Protein AF-A0A9X2SU73-F1 (afdb_monomer_lite)

Foldseek 3Di:
DVVVLVVLCVVQFDQVVWDDQADDEAEAEAEQDDPVPPDGAFEDEDDVVVVDDPVCFVVVVVVVDPPVCCVVRVYGYDHQKDWDDQDRVHNYIYMYGYYGPVLVVDDPLVNLVVVLVSVLVRLVVVCVVCVVPDRTNSVSRSVSSNVSSVVVSPDDDD

Structure (mmCIF, N/CA/C/O backbone):
data_AF-A0A9X2SU73-F1
#
_entry.id   AF-A0A9X2SU73-F1
#
loop_
_atom_site.group_PDB
_atom_site.id
_atom_site.type_symbol
_atom_site.label_atom_id
_atom_site.label_alt_id
_atom_site.label_comp_id
_atom_site.label_asym_id
_atom_site.label_entity_id
_atom_site.label_seq_id
_atom_site.pdbx_PDB_ins_code
_atom_site.Cartn_x
_atom_site.Cartn_y
_atom_site.Cartn_z
_atom_site.occupancy
_atom_site.B_iso_or_equiv
_atom_site.auth_seq_id
_atom_site.auth_comp_id
_atom_site.auth_asym_id
_atom_site.auth_atom_id
_atom_site.pdbx_PDB_model_num
ATOM 1 N N . MET A 1 1 ? -8.623 -16.116 -2.324 1.00 71.38 1 MET A N 1
ATOM 2 C CA . MET A 1 1 ? -7.750 -15.086 -1.708 1.00 71.38 1 MET A CA 1
ATOM 3 C C . MET A 1 1 ? -8.507 -13.824 -1.295 1.00 71.38 1 MET A C 1
ATOM 5 O O . MET A 1 1 ? -8.756 -13.688 -0.110 1.00 71.38 1 MET A O 1
ATOM 9 N N . GLU A 1 2 ? -8.904 -12.919 -2.202 1.00 73.06 2 GLU A N 1
ATOM 10 C CA . GLU A 1 2 ? -9.536 -11.638 -1.803 1.00 73.06 2 GLU A CA 1
ATOM 11 C C . GLU A 1 2 ? -10.852 -11.826 -1.032 1.00 73.06 2 GLU A C 1
ATOM 13 O O . GLU A 1 2 ? -11.039 -11.229 0.025 1.00 73.06 2 GLU A O 1
ATOM 18 N N . LYS A 1 3 ? -11.748 -12.687 -1.537 1.00 81.00 3 LYS A N 1
ATOM 19 C CA . LYS A 1 3 ? -13.040 -12.970 -0.891 1.00 81.00 3 LYS A CA 1
ATOM 20 C C . LYS A 1 3 ? -12.869 -13.528 0.525 1.00 81.00 3 LYS A C 1
ATOM 22 O O . LYS A 1 3 ? -13.552 -13.074 1.429 1.00 81.00 3 LYS A O 1
ATOM 27 N N . GLU A 1 4 ? -11.924 -14.448 0.713 1.00 86.19 4 GLU A N 1
ATOM 28 C CA . GLU A 1 4 ? -11.616 -15.035 2.026 1.00 86.19 4 GLU A CA 1
ATOM 29 C C . GLU A 1 4 ? -11.102 -13.977 3.006 1.00 86.19 4 GLU A C 1
ATOM 31 O O . GLU A 1 4 ? -11.626 -13.865 4.107 1.00 86.19 4 GLU A O 1
ATOM 36 N N . LEU A 1 5 ? -10.124 -13.158 2.598 1.00 90.25 5 LEU A N 1
ATOM 37 C CA . LEU A 1 5 ? -9.573 -12.117 3.468 1.00 90.25 5 LEU A CA 1
ATOM 38 C C . LEU A 1 5 ? -10.634 -11.078 3.852 1.00 90.25 5 LEU A C 1
ATOM 40 O O . LEU A 1 5 ? -10.698 -10.666 5.005 1.00 90.25 5 LEU A O 1
ATOM 44 N N . LYS A 1 6 ? -11.485 -10.666 2.904 1.00 91.12 6 LYS A N 1
ATOM 45 C CA . LYS A 1 6 ? -12.593 -9.742 3.185 1.00 91.12 6 LYS A CA 1
ATOM 46 C C . LYS A 1 6 ? -13.560 -10.312 4.220 1.00 91.12 6 LYS A C 1
ATOM 48 O O . LYS A 1 6 ? -13.967 -9.587 5.121 1.00 91.12 6 LYS A O 1
ATOM 53 N N . THR A 1 7 ? -13.906 -11.594 4.114 1.00 92.50 7 THR A N 1
ATOM 54 C CA . THR A 1 7 ? -14.760 -12.263 5.102 1.00 92.50 7 THR A CA 1
ATOM 55 C C . THR A 1 7 ? -14.113 -12.277 6.487 1.00 92.50 7 THR A C 1
ATOM 57 O O . THR A 1 7 ? -14.772 -11.899 7.451 1.00 92.50 7 THR A O 1
ATOM 60 N N . GLU A 1 8 ? -12.829 -12.633 6.584 1.00 94.19 8 GLU A N 1
ATOM 61 C CA . GLU A 1 8 ? -12.095 -12.637 7.859 1.00 94.19 8 GLU A CA 1
ATOM 62 C C . GLU A 1 8 ? -12.038 -11.247 8.502 1.00 94.19 8 GLU A C 1
ATOM 64 O O . GLU A 1 8 ? -12.316 -11.096 9.690 1.00 94.19 8 GLU A O 1
ATOM 69 N N . LEU A 1 9 ? -11.738 -10.214 7.709 1.00 95.19 9 LEU A N 1
ATOM 70 C CA . LEU A 1 9 ? -11.709 -8.832 8.186 1.00 95.19 9 LEU A CA 1
ATOM 71 C C . LEU A 1 9 ? -13.085 -8.377 8.681 1.00 95.19 9 LEU A C 1
ATOM 73 O O . LEU A 1 9 ? -13.183 -7.831 9.775 1.00 95.19 9 LEU A O 1
ATOM 77 N N . ASN A 1 10 ? -14.152 -8.646 7.927 1.00 93.62 10 ASN A N 1
ATOM 78 C CA . ASN A 1 10 ? -15.509 -8.257 8.319 1.00 93.62 10 ASN A CA 1
ATOM 79 C C . ASN A 1 10 ? -15.981 -8.951 9.603 1.00 93.62 10 ASN A C 1
ATOM 81 O O . ASN A 1 10 ? -16.771 -8.378 10.345 1.00 93.62 10 ASN A O 1
ATOM 85 N N . HIS A 1 11 ? -15.542 -10.187 9.843 1.00 94.62 11 HIS A N 1
ATOM 86 C CA . HIS A 1 11 ? -15.953 -10.946 11.021 1.00 94.62 11 HIS A CA 1
ATOM 87 C C . HIS A 1 11 ? -15.195 -10.537 12.289 1.00 94.62 11 HIS A C 1
ATOM 89 O O . HIS A 1 11 ? -15.753 -10.605 13.382 1.00 94.62 11 HIS A O 1
ATOM 95 N N . ARG A 1 12 ? -13.919 -10.162 12.151 1.00 96.94 12 ARG A N 1
ATOM 96 C CA . ARG A 1 12 ? -12.987 -10.070 13.283 1.00 96.94 12 ARG A CA 1
ATOM 97 C C . ARG A 1 12 ? -12.544 -8.653 13.628 1.00 96.94 12 ARG A C 1
ATOM 99 O O . ARG A 1 12 ? -12.084 -8.438 14.747 1.00 96.94 12 ARG A O 1
ATOM 106 N N . MET A 1 13 ? -12.649 -7.705 12.697 1.00 97.44 13 MET A N 1
ATOM 107 C CA . MET A 1 13 ? -12.447 -6.290 13.016 1.00 97.44 13 MET A CA 1
ATOM 108 C C . MET A 1 13 ? -13.598 -5.792 13.901 1.00 97.44 13 MET A C 1
ATOM 110 O O . MET A 1 13 ? -14.726 -6.268 13.799 1.00 97.44 13 MET A O 1
ATOM 114 N N . ARG A 1 14 ? -13.303 -4.816 14.759 1.00 97.06 14 ARG A N 1
ATOM 115 C CA . ARG A 1 14 ? -14.181 -4.293 15.817 1.00 97.06 14 ARG A CA 1
ATOM 116 C C . ARG A 1 14 ? -14.368 -2.778 15.662 1.00 97.06 14 ARG A C 1
ATOM 118 O O . ARG A 1 14 ? -13.869 -2.015 16.494 1.00 97.06 14 ARG A O 1
ATOM 125 N N . PRO A 1 15 ? -14.979 -2.312 14.554 1.00 94.75 15 PRO A N 1
ATOM 126 C CA . PRO A 1 15 ? -15.056 -0.891 14.201 1.00 94.75 15 PRO A CA 1
ATOM 127 C C . PRO A 1 15 ? -15.620 -0.003 15.317 1.00 94.75 15 PRO A C 1
ATOM 129 O O . PRO A 1 15 ? -15.136 1.108 15.525 1.00 94.75 15 PRO A O 1
ATOM 132 N N . GLU A 1 16 ? -16.576 -0.513 16.087 1.00 94.50 16 GLU A N 1
ATOM 133 C CA . GLU A 1 16 ? -17.190 0.154 17.233 1.00 94.50 16 GLU A CA 1
ATOM 134 C C . GLU A 1 16 ? -16.199 0.515 18.351 1.00 94.50 16 GLU A C 1
ATOM 136 O O . GLU A 1 16 ? -16.451 1.445 19.115 1.00 94.50 16 GLU A O 1
ATOM 141 N N . LEU A 1 17 ? -15.057 -0.176 18.437 1.00 97.31 17 LEU A N 1
ATOM 142 C CA . LEU A 1 17 ? -14.004 0.096 19.421 1.00 9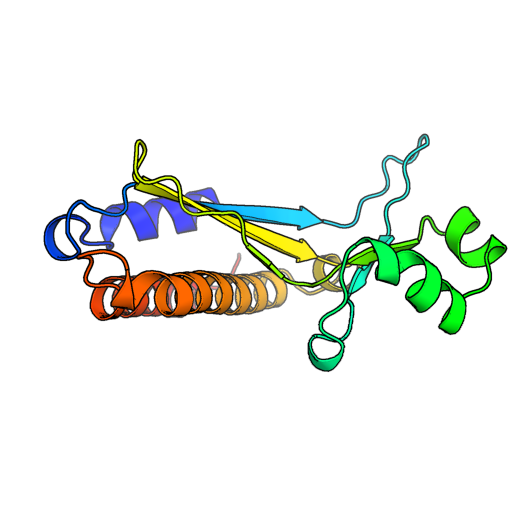7.31 17 LEU A CA 1
ATOM 143 C C . LEU A 1 17 ? -12.957 1.099 18.920 1.00 97.31 17 LEU A C 1
ATOM 145 O O . LEU A 1 17 ? -12.114 1.551 19.700 1.00 97.31 17 LEU A O 1
ATOM 149 N N . TYR A 1 18 ? -12.965 1.425 17.626 1.00 96.94 18 TYR A N 1
ATOM 150 C CA . TYR A 1 18 ? -11.936 2.269 17.022 1.00 96.94 18 TYR A CA 1
ATOM 151 C C . TYR A 1 18 ? -12.322 3.749 16.990 1.00 96.94 18 TYR A C 1
ATOM 153 O O . TYR A 1 18 ? -11.439 4.603 16.992 1.00 96.94 18 TYR A O 1
ATOM 161 N N . GLY A 1 19 ? -13.618 4.063 17.000 1.00 94.81 19 GLY A N 1
ATOM 162 C CA . GLY A 1 19 ? -14.149 5.420 16.851 1.00 94.81 19 GLY A CA 1
ATOM 163 C C . GLY A 1 19 ? -14.768 5.661 15.472 1.00 94.81 19 GLY A C 1
ATOM 164 O O . GLY A 1 19 ? -14.773 4.784 14.613 1.00 94.81 19 GLY A O 1
ATOM 165 N N . ASP A 1 20 ? -15.293 6.864 15.256 1.00 94.00 20 ASP A N 1
ATOM 166 C CA . ASP A 1 20 ? -16.140 7.218 14.106 1.00 94.00 20 ASP A CA 1
ATOM 167 C C . ASP A 1 20 ? -15.451 8.125 13.070 1.00 94.00 20 ASP A C 1
ATOM 169 O O . ASP A 1 20 ? -15.995 8.383 11.997 1.00 94.00 20 ASP A O 1
ATOM 173 N N . ALA A 1 21 ? -14.229 8.587 13.349 1.00 94.75 21 ALA A N 1
ATOM 174 C CA . ALA A 1 21 ? -13.524 9.512 12.465 1.00 94.75 21 ALA A CA 1
ATOM 175 C C . ALA A 1 21 ? -13.044 8.872 11.146 1.00 94.75 21 ALA A C 1
ATOM 177 O O . ALA A 1 21 ? -12.889 9.571 10.143 1.00 94.75 21 ALA A O 1
ATOM 178 N N . VAL A 1 22 ? -12.775 7.563 11.131 1.00 95.75 22 VAL A N 1
ATOM 179 C CA . VAL A 1 22 ? -12.378 6.820 9.925 1.00 95.75 22 VAL A CA 1
ATOM 180 C C . VAL A 1 22 ? -13.471 5.822 9.580 1.00 95.75 22 VAL A C 1
ATOM 182 O O . VAL A 1 22 ? -13.757 4.913 10.350 1.00 95.75 22 VAL A O 1
ATOM 185 N N . ASN A 1 23 ? -14.030 5.981 8.387 1.00 95.19 23 ASN A N 1
ATOM 186 C CA . ASN A 1 23 ? -15.057 5.105 7.843 1.00 95.19 23 ASN A CA 1
ATOM 187 C C . ASN A 1 23 ? -14.446 4.000 6.969 1.00 95.19 23 ASN A C 1
ATOM 189 O O . ASN A 1 23 ? -14.873 2.853 7.019 1.00 95.19 23 ASN A O 1
ATOM 193 N N . GLU A 1 24 ? -13.434 4.332 6.158 1.00 95.44 24 GLU A N 1
ATOM 194 C CA . GLU A 1 24 ? -12.883 3.381 5.190 1.00 95.44 24 GLU A CA 1
ATOM 195 C C . GLU A 1 24 ? -11.399 3.632 4.889 1.00 95.44 24 GLU A C 1
ATOM 197 O O . GLU A 1 24 ? -10.975 4.752 4.580 1.00 95.44 24 GLU A O 1
ATOM 202 N N . ILE A 1 25 ? -10.616 2.550 4.910 1.00 96.62 25 ILE A N 1
ATOM 203 C CA . ILE A 1 25 ? -9.2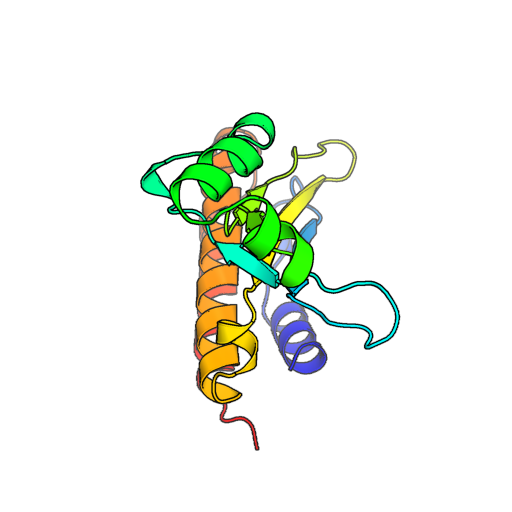46 2.505 4.397 1.00 96.62 25 ILE A CA 1
ATOM 204 C C . ILE A 1 25 ? -9.243 1.654 3.127 1.00 96.62 25 ILE A C 1
ATOM 206 O O . ILE A 1 25 ? -9.446 0.444 3.176 1.00 96.62 25 ILE A O 1
ATOM 210 N N . ILE A 1 26 ? -8.973 2.281 1.984 1.00 96.94 26 ILE A N 1
ATOM 211 C CA . ILE A 1 26 ? -8.961 1.600 0.685 1.00 96.94 26 ILE A CA 1
ATOM 212 C C . ILE A 1 26 ? -7.522 1.274 0.293 1.00 96.94 26 ILE A C 1
ATOM 214 O O . ILE A 1 26 ? -6.702 2.178 0.111 1.00 96.94 26 ILE A O 1
ATOM 218 N N . LEU A 1 27 ? -7.232 -0.012 0.103 1.00 96.94 27 LEU A N 1
ATOM 219 C CA . LEU A 1 27 ? -5.951 -0.499 -0.408 1.00 96.94 27 LEU A CA 1
ATOM 220 C C . LEU A 1 27 ? -6.087 -0.849 -1.896 1.00 96.94 27 LEU A C 1
ATOM 222 O O . LEU A 1 27 ? -6.689 -1.855 -2.262 1.00 96.94 27 LEU A O 1
ATOM 226 N N . ASN A 1 28 ? -5.521 -0.014 -2.764 1.00 96.69 28 ASN A N 1
ATOM 227 C CA . ASN A 1 28 ? -5.534 -0.206 -4.212 1.00 96.69 28 ASN A CA 1
ATOM 228 C C . ASN A 1 28 ? -4.273 -0.951 -4.659 1.00 96.69 28 ASN A C 1
ATOM 230 O O . ASN A 1 28 ? -3.178 -0.398 -4.587 1.00 96.69 28 ASN A O 1
ATOM 234 N N . CYS A 1 29 ? -4.420 -2.167 -5.177 1.00 95.25 29 CYS A N 1
ATOM 235 C CA . CYS A 1 29 ? -3.306 -2.935 -5.734 1.00 95.25 29 CYS A CA 1
ATOM 236 C C . CYS A 1 29 ? -3.190 -2.696 -7.245 1.00 95.25 29 CYS A C 1
ATOM 238 O O . CYS A 1 29 ? -4.173 -2.838 -7.966 1.00 95.25 29 CYS A O 1
ATOM 240 N N . SER A 1 30 ? -2.002 -2.336 -7.728 1.00 94.44 30 SER A N 1
ATOM 241 C CA . SER A 1 30 ? -1.697 -2.158 -9.155 1.00 94.44 30 SER A CA 1
ATOM 242 C C . SER A 1 30 ? -0.611 -3.140 -9.571 1.00 94.44 30 SER A C 1
ATOM 244 O O . SER A 1 30 ? 0.446 -3.167 -8.950 1.00 94.44 30 SER A O 1
ATOM 246 N N . PHE A 1 31 ? -0.847 -3.925 -10.616 1.00 92.81 31 PHE A N 1
ATOM 247 C CA . PHE A 1 31 ? 0.075 -4.969 -11.067 1.00 92.81 31 PHE A CA 1
ATOM 248 C C . PHE A 1 31 ? 0.668 -4.619 -12.424 1.00 92.81 31 PHE A C 1
ATOM 250 O O . PHE A 1 31 ? -0.001 -3.995 -13.246 1.00 92.81 31 PHE A O 1
ATOM 257 N N . SER A 1 32 ? 1.909 -5.041 -12.658 1.00 89.25 32 SER A N 1
ATOM 258 C CA . SER A 1 32 ? 2.467 -5.068 -14.011 1.00 89.25 32 SER A CA 1
ATOM 259 C C . SER A 1 32 ? 1.596 -5.964 -14.887 1.00 89.25 32 SER A C 1
ATOM 261 O O . SER A 1 32 ? 1.162 -7.027 -14.442 1.00 89.25 32 SER A O 1
ATOM 263 N N . PHE A 1 33 ? 1.325 -5.546 -16.117 1.00 84.56 33 PHE A N 1
ATOM 264 C CA . PHE A 1 33 ? 0.467 -6.295 -17.026 1.00 84.56 33 PHE A CA 1
ATOM 265 C C . PHE A 1 33 ? 0.916 -6.126 -18.473 1.00 84.56 33 PHE A C 1
ATOM 267 O O . PHE A 1 33 ? 1.520 -5.120 -18.850 1.00 84.56 33 PHE A O 1
ATOM 274 N N . TYR A 1 34 ? 0.604 -7.132 -19.281 1.00 81.00 34 TYR A N 1
ATOM 275 C CA . TYR A 1 34 ? 0.763 -7.084 -20.723 1.00 81.00 34 TYR A CA 1
ATOM 276 C C . TYR A 1 34 ? -0.516 -7.614 -21.361 1.00 81.00 34 TYR A C 1
ATOM 278 O O . TYR A 1 34 ? -0.893 -8.758 -21.122 1.00 81.00 34 TYR A O 1
ATOM 286 N N . ASP A 1 35 ? -1.202 -6.774 -22.133 1.00 77.19 35 ASP A N 1
ATOM 287 C CA . ASP A 1 35 ? -2.477 -7.133 -22.770 1.00 77.19 35 ASP A CA 1
ATOM 288 C C . ASP A 1 35 ? -2.312 -7.863 -24.116 1.00 77.19 35 ASP A C 1
ATOM 290 O O . ASP A 1 35 ? -3.300 -8.136 -24.792 1.00 77.19 35 ASP A O 1
ATOM 294 N N . HIS A 1 36 ? -1.070 -8.179 -24.510 1.00 72.38 36 HIS A N 1
ATOM 295 C CA . HIS A 1 36 ? -0.702 -8.807 -25.786 1.00 72.38 36 HIS A CA 1
ATOM 296 C C . HIS A 1 36 ? -1.173 -8.061 -27.049 1.00 72.38 36 HIS A C 1
ATOM 298 O O . HIS A 1 36 ? -1.039 -8.589 -28.151 1.00 72.38 36 HIS A O 1
ATOM 304 N N . TYR A 1 37 ? -1.672 -6.829 -26.914 1.00 67.75 37 TYR A N 1
ATOM 305 C CA . TYR A 1 37 ? -2.168 -6.013 -28.018 1.00 67.75 37 TYR A CA 1
ATOM 306 C C . TYR A 1 37 ? -1.326 -4.752 -28.190 1.00 67.75 37 TYR A C 1
ATOM 308 O O . TYR A 1 37 ? -0.687 -4.575 -29.226 1.00 67.75 37 TYR A O 1
ATOM 316 N N . ARG A 1 38 ? -1.336 -3.853 -27.196 1.00 65.44 38 ARG A N 1
ATOM 317 C CA . ARG A 1 38 ? -0.680 -2.533 -27.280 1.00 65.44 38 ARG A CA 1
ATOM 318 C C . ARG A 1 38 ? -0.200 -1.977 -25.940 1.00 65.44 38 ARG A C 1
ATOM 320 O O . ARG A 1 38 ? 0.516 -0.981 -25.946 1.00 65.44 38 ARG A O 1
ATOM 327 N N . CYS A 1 39 ? -0.565 -2.573 -24.805 1.00 70.75 39 CYS A N 1
ATOM 328 C CA . CYS A 1 39 ? -0.191 -2.068 -23.490 1.00 70.75 39 CYS A CA 1
ATOM 329 C C . CYS A 1 39 ? 0.705 -3.069 -22.758 1.00 70.75 39 CYS A C 1
ATOM 331 O O . CYS A 1 39 ? 0.247 -4.095 -22.252 1.00 70.75 39 CYS A O 1
ATOM 333 N N . LYS A 1 40 ? 2.000 -2.745 -22.698 1.00 83.94 40 LYS A N 1
ATOM 334 C CA . LYS A 1 40 ? 2.999 -3.400 -21.849 1.00 83.94 40 LYS A CA 1
ATOM 335 C C . LYS A 1 40 ? 3.348 -2.429 -20.730 1.00 83.94 40 LYS A C 1
ATOM 337 O O . LYS A 1 40 ? 3.906 -1.371 -20.985 1.00 83.94 40 LYS A O 1
ATOM 342 N N . THR A 1 41 ? 2.976 -2.774 -19.505 1.00 87.44 41 THR A N 1
ATOM 343 C CA . THR A 1 41 ? 3.324 -2.009 -18.308 1.00 87.44 41 THR A CA 1
ATOM 344 C C . THR A 1 41 ? 4.140 -2.902 -17.392 1.00 87.44 41 THR A C 1
ATOM 346 O O . THR A 1 41 ? 3.595 -3.746 -16.682 1.00 87.44 41 THR A O 1
ATOM 349 N N . ASN A 1 42 ? 5.452 -2.699 -17.398 1.00 92.38 42 ASN A N 1
ATOM 350 C CA . ASN A 1 42 ? 6.383 -3.343 -16.487 1.00 92.38 42 ASN A CA 1
ATOM 351 C C . ASN A 1 42 ? 6.783 -2.345 -15.405 1.00 92.38 42 ASN A C 1
ATOM 353 O O . ASN A 1 42 ? 7.593 -1.444 -15.633 1.00 92.38 42 ASN A O 1
ATOM 357 N N . TYR A 1 43 ? 6.196 -2.488 -14.218 1.00 94.88 43 TYR A N 1
ATOM 358 C CA . TYR A 1 43 ? 6.575 -1.644 -13.098 1.00 94.88 43 TYR A CA 1
ATOM 359 C C . TYR A 1 43 ? 7.978 -1.990 -12.616 1.00 94.88 43 TYR A C 1
ATOM 361 O O . TYR A 1 43 ? 8.279 -3.145 -12.320 1.00 94.88 43 TYR A O 1
ATOM 369 N N . ILE A 1 44 ? 8.797 -0.952 -12.489 1.00 95.44 44 ILE A N 1
ATOM 370 C CA . ILE A 1 44 ? 10.056 -0.980 -11.754 1.00 95.44 44 ILE A CA 1
ATOM 371 C C . ILE A 1 44 ? 9.788 -0.299 -10.416 1.00 95.44 44 ILE A C 1
ATOM 373 O O . ILE A 1 44 ? 9.167 0.766 -10.370 1.00 95.44 44 ILE A O 1
ATOM 377 N N . ILE A 1 45 ? 10.208 -0.921 -9.321 1.00 96.00 45 ILE A N 1
ATOM 378 C CA . ILE A 1 45 ? 9.948 -0.394 -7.982 1.00 96.00 45 ILE A CA 1
ATOM 379 C C . ILE A 1 45 ? 11.143 0.442 -7.558 1.00 96.00 45 ILE A C 1
ATOM 381 O O . ILE A 1 45 ? 12.266 -0.050 -7.503 1.00 96.00 45 ILE A O 1
ATOM 385 N N . ALA A 1 46 ? 10.888 1.720 -7.294 1.00 95.25 46 ALA A N 1
ATOM 386 C CA . ALA A 1 46 ? 11.898 2.644 -6.815 1.00 95.25 46 ALA A CA 1
ATOM 387 C C . ALA A 1 46 ? 12.376 2.251 -5.414 1.00 95.25 46 ALA A C 1
ATOM 389 O O . ALA A 1 46 ? 11.578 1.819 -4.577 1.00 95.25 46 ALA A O 1
ATOM 390 N N . ASP A 1 47 ? 13.661 2.480 -5.155 1.00 90.75 47 ASP A N 1
ATOM 391 C CA . ASP A 1 47 ? 14.207 2.432 -3.805 1.00 90.75 47 ASP A CA 1
ATOM 392 C C . ASP A 1 47 ? 13.502 3.481 -2.925 1.00 90.75 47 ASP A C 1
ATOM 394 O O . ASP A 1 47 ? 13.482 4.679 -3.230 1.00 90.75 47 ASP A O 1
ATOM 398 N N . GLU A 1 48 ? 12.900 3.023 -1.826 1.00 86.94 48 GLU A N 1
ATOM 399 C CA . GLU A 1 48 ? 12.155 3.871 -0.897 1.00 86.94 48 GLU A CA 1
ATOM 400 C C . GLU A 1 48 ? 13.036 4.945 -0.242 1.00 86.94 48 GLU A C 1
ATOM 402 O O . GLU A 1 48 ? 12.532 6.021 0.103 1.00 86.94 48 GLU A O 1
ATOM 407 N N . ALA A 1 49 ? 14.349 4.709 -0.124 1.00 89.56 49 ALA A N 1
ATOM 408 C CA . ALA A 1 49 ? 15.298 5.674 0.427 1.00 89.56 49 ALA A CA 1
ATOM 409 C C . ALA A 1 49 ? 15.386 6.959 -0.415 1.00 89.56 49 ALA A C 1
ATOM 411 O O . ALA A 1 49 ? 15.623 8.039 0.131 1.00 89.56 49 ALA A O 1
ATOM 412 N N . LEU A 1 50 ? 15.124 6.864 -1.723 1.00 89.12 50 LEU A N 1
ATOM 413 C CA . LEU A 1 50 ? 15.217 7.987 -2.659 1.00 89.12 50 LEU A CA 1
ATOM 414 C C . LEU A 1 50 ? 14.031 8.955 -2.566 1.00 89.12 50 LEU A C 1
ATOM 416 O O . LEU A 1 50 ? 14.132 10.088 -3.033 1.00 89.12 50 LEU A O 1
ATOM 420 N N . LYS A 1 51 ? 12.905 8.534 -1.965 1.00 88.31 51 LYS A N 1
ATOM 421 C CA . LYS A 1 51 ? 11.692 9.358 -1.764 1.00 88.31 51 LYS A CA 1
ATOM 422 C C . LYS A 1 51 ? 11.264 10.136 -3.022 1.00 88.31 51 LYS A C 1
ATOM 424 O O . LYS A 1 51 ? 10.867 11.302 -2.941 1.00 88.31 51 LYS A O 1
ATOM 429 N N . LEU A 1 52 ? 11.342 9.480 -4.179 1.00 93.62 52 LEU A N 1
ATOM 430 C CA . LEU A 1 52 ? 11.096 10.092 -5.483 1.00 93.62 52 LEU A CA 1
ATOM 431 C C . LEU A 1 52 ? 9.661 10.622 -5.606 1.00 93.62 52 LEU A C 1
ATOM 433 O O . LEU A 1 52 ? 8.697 9.988 -5.157 1.00 93.62 52 LEU A O 1
ATOM 437 N N . LYS A 1 53 ? 9.507 11.775 -6.264 1.00 93.38 53 LYS A N 1
ATOM 438 C CA . LYS A 1 53 ? 8.211 12.292 -6.720 1.00 93.38 53 LYS A CA 1
ATOM 439 C C . LYS A 1 53 ? 7.982 11.878 -8.172 1.00 93.38 53 LYS A C 1
ATOM 441 O O . LYS A 1 53 ? 8.904 11.499 -8.883 1.00 93.38 53 LYS A O 1
ATOM 446 N N . GLN A 1 54 ? 6.746 12.017 -8.650 1.00 91.56 54 GLN A N 1
ATOM 447 C CA . GLN A 1 54 ? 6.371 11.598 -10.006 1.00 91.56 54 GLN A CA 1
ATOM 448 C C . GLN A 1 54 ? 7.243 12.222 -11.108 1.00 91.56 54 GLN A C 1
ATOM 450 O O . GLN A 1 54 ? 7.588 11.542 -12.069 1.00 91.56 54 GLN A O 1
ATOM 455 N N . LYS A 1 55 ? 7.633 13.493 -10.948 1.00 94.44 55 LYS A N 1
ATOM 456 C CA . LYS A 1 55 ? 8.518 14.197 -11.889 1.00 94.44 55 LYS A CA 1
ATOM 457 C C . LYS A 1 55 ? 9.937 13.609 -11.955 1.00 94.44 55 LYS A C 1
ATOM 459 O O . LYS A 1 55 ? 10.619 13.804 -12.951 1.00 94.44 55 LYS A O 1
ATOM 464 N N . ASP A 1 56 ? 10.360 12.898 -10.911 1.00 95.94 56 ASP A N 1
ATOM 465 C CA . ASP A 1 56 ? 11.705 12.336 -10.787 1.00 95.94 56 ASP A CA 1
ATOM 466 C C . ASP A 1 56 ? 11.778 10.910 -11.369 1.00 95.94 56 ASP A C 1
ATOM 468 O O . ASP A 1 56 ? 12.865 10.381 -11.577 1.00 95.94 56 ASP A O 1
ATOM 472 N N . PHE A 1 57 ? 10.633 10.279 -11.667 1.00 95.44 57 PHE A N 1
ATOM 473 C CA . PHE A 1 57 ? 10.586 8.873 -12.076 1.00 95.44 57 PHE A CA 1
ATOM 474 C C . PHE A 1 57 ? 11.241 8.593 -13.426 1.00 95.44 57 PHE A C 1
ATOM 476 O O . PHE A 1 57 ? 12.019 7.652 -13.523 1.00 95.44 57 PHE A O 1
ATOM 483 N N . TYR A 1 58 ? 10.927 9.373 -14.463 1.00 95.25 58 TYR A N 1
ATOM 484 C CA . TYR A 1 58 ? 11.517 9.150 -15.785 1.00 95.25 58 TYR A CA 1
ATOM 485 C C . TYR A 1 58 ? 13.025 9.457 -15.801 1.00 95.25 58 TYR A C 1
ATOM 487 O O . TYR A 1 58 ? 13.780 8.593 -16.239 1.00 95.25 58 TYR A O 1
ATOM 495 N N . PRO A 1 59 ? 13.507 10.578 -15.218 1.00 96.38 59 PRO A N 1
ATOM 496 C CA . PRO A 1 59 ? 14.944 10.803 -15.055 1.00 96.38 59 PRO A CA 1
ATOM 497 C C . PRO A 1 59 ? 15.672 9.681 -14.299 1.00 96.38 59 PRO A C 1
ATOM 499 O O . PRO A 1 59 ? 16.744 9.260 -14.718 1.00 96.38 59 PRO A O 1
ATOM 502 N N . ALA A 1 60 ? 15.088 9.160 -13.214 1.00 95.81 60 ALA A N 1
ATOM 503 C CA . ALA A 1 60 ? 15.677 8.044 -12.472 1.00 95.81 60 ALA A CA 1
ATOM 504 C C . ALA A 1 60 ? 15.648 6.726 -13.263 1.00 95.81 60 ALA A C 1
ATOM 506 O O . ALA A 1 60 ? 16.529 5.887 -13.111 1.00 95.81 60 ALA A O 1
ATOM 507 N N . LEU A 1 61 ? 14.651 6.530 -14.126 1.00 95.31 61 LEU A N 1
ATOM 508 C CA . LEU A 1 61 ? 14.598 5.362 -14.997 1.00 95.31 61 LEU A CA 1
ATOM 509 C C . LEU A 1 61 ? 15.699 5.423 -16.069 1.00 95.31 61 LEU A C 1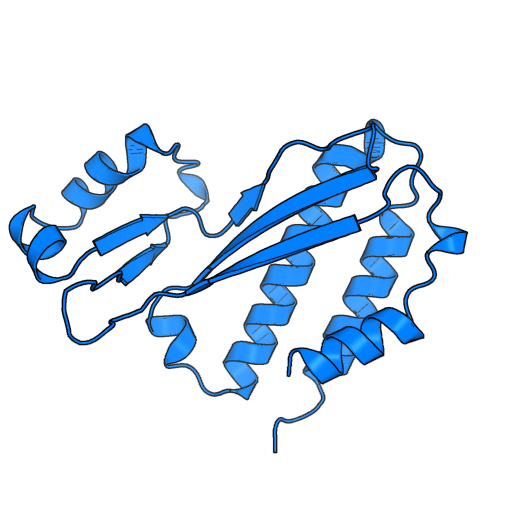
ATOM 511 O O . LEU A 1 61 ? 16.341 4.410 -16.332 1.00 95.31 61 LEU A O 1
ATOM 515 N N . LEU A 1 62 ? 15.981 6.616 -16.605 1.00 96.88 62 LEU A N 1
ATOM 516 C CA . LEU A 1 62 ? 17.063 6.849 -17.570 1.00 96.88 62 LEU A CA 1
ATOM 517 C C . LEU A 1 62 ? 18.469 6.636 -16.998 1.00 96.88 62 LEU A C 1
ATOM 519 O O . LEU A 1 62 ? 19.402 6.387 -17.756 1.00 96.88 62 LEU A O 1
ATOM 523 N N . SER A 1 63 ? 18.652 6.698 -15.674 1.00 95.50 63 SER A N 1
ATOM 524 C CA . SER A 1 63 ? 19.938 6.329 -15.067 1.00 95.50 63 SER A CA 1
ATOM 525 C C . SER A 1 63 ? 20.152 4.812 -14.984 1.00 95.50 63 SER A C 1
ATOM 527 O O . SER A 1 63 ? 21.244 4.380 -14.628 1.00 95.50 63 SER A O 1
ATOM 529 N N . 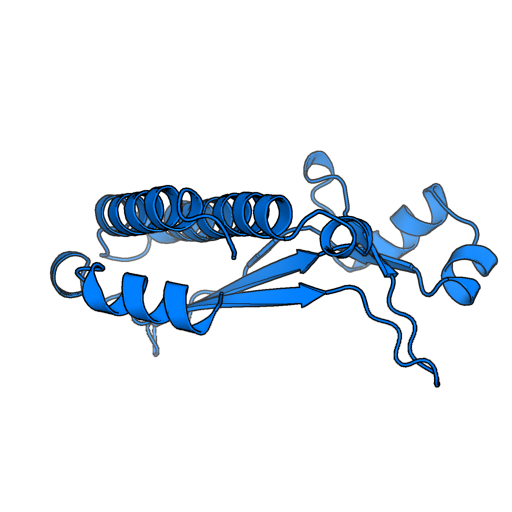MET A 1 64 ? 19.116 4.010 -15.255 1.00 94.81 64 MET A N 1
ATOM 530 C CA . MET A 1 64 ? 19.141 2.542 -15.166 1.00 94.81 64 MET A CA 1
ATOM 531 C C . MET A 1 64 ? 19.019 1.867 -16.536 1.00 94.81 64 MET A C 1
ATOM 533 O O . MET A 1 64 ? 19.566 0.786 -16.728 1.00 94.81 64 MET A O 1
ATOM 537 N N . PHE A 1 65 ? 18.297 2.493 -17.467 1.00 96.69 65 PHE A N 1
ATOM 538 C CA . PHE A 1 65 ? 17.965 1.944 -18.779 1.00 96.69 65 PHE A CA 1
ATOM 539 C C . PHE A 1 65 ? 18.063 3.023 -19.855 1.00 96.69 65 PHE A C 1
ATOM 541 O O . PHE A 1 65 ? 17.835 4.204 -19.593 1.00 96.69 65 PHE A O 1
ATOM 548 N N . THR A 1 66 ? 18.339 2.613 -21.088 1.00 97.19 66 THR A N 1
ATOM 549 C CA . THR A 1 66 ? 18.246 3.503 -22.250 1.00 97.19 66 THR A CA 1
ATOM 550 C C . THR A 1 66 ? 16.786 3.824 -22.590 1.00 97.19 66 THR A C 1
ATOM 552 O O . THR A 1 66 ? 15.884 3.041 -22.290 1.00 97.19 66 THR A O 1
ATOM 555 N N . GLU A 1 67 ? 16.539 4.947 -23.274 1.00 96.75 67 GLU A N 1
ATOM 556 C CA . GLU A 1 67 ? 15.194 5.311 -23.765 1.00 96.75 67 GLU A CA 1
ATOM 557 C C . GLU A 1 67 ? 14.558 4.176 -24.574 1.00 96.75 67 GLU A C 1
ATOM 559 O O . GLU A 1 67 ? 13.421 3.783 -24.321 1.00 96.75 67 GLU A O 1
ATOM 564 N N . LYS A 1 68 ? 15.341 3.568 -25.473 1.00 95.62 68 LYS A N 1
ATOM 565 C CA . LYS A 1 68 ? 14.894 2.443 -26.293 1.00 95.62 68 LYS A CA 1
ATOM 566 C C . LYS A 1 68 ? 14.462 1.239 -25.454 1.00 95.62 68 LYS A C 1
ATOM 568 O O . LYS A 1 68 ? 13.412 0.662 -25.708 1.00 95.62 68 LYS A O 1
ATOM 573 N N . GLU A 1 69 ? 15.240 0.861 -24.440 1.00 94.94 69 GLU A N 1
ATOM 574 C CA . GLU A 1 69 ? 14.866 -0.248 -23.555 1.00 94.94 69 GLU A CA 1
ATOM 575 C C . GLU A 1 69 ? 13.592 0.050 -22.766 1.00 94.94 69 GLU A C 1
ATOM 577 O O . GLU A 1 69 ? 12.791 -0.862 -22.551 1.00 94.94 69 GLU A O 1
ATOM 582 N N . ILE A 1 70 ? 13.402 1.301 -22.338 1.00 94.31 70 ILE A N 1
ATOM 583 C CA . ILE A 1 70 ? 12.202 1.741 -21.622 1.00 94.31 70 ILE A CA 1
ATOM 584 C C . ILE A 1 70 ? 10.970 1.610 -22.516 1.00 94.31 70 ILE A C 1
ATOM 586 O O . ILE A 1 70 ? 9.957 1.077 -22.062 1.00 94.31 70 ILE A O 1
ATOM 590 N N . GLU A 1 71 ? 11.058 2.051 -23.769 1.00 91.56 71 GLU A N 1
ATOM 591 C CA . GLU A 1 71 ? 9.968 1.972 -24.743 1.00 91.56 71 GLU A CA 1
ATOM 592 C C . GLU A 1 71 ? 9.656 0.522 -25.135 1.00 91.56 71 GLU A C 1
ATOM 594 O O . GLU A 1 71 ? 8.523 0.067 -24.959 1.00 91.56 71 GLU A O 1
ATOM 599 N N . ASP A 1 72 ? 10.664 -0.243 -25.567 1.00 91.25 72 ASP A N 1
ATOM 600 C CA . ASP A 1 72 ? 10.513 -1.634 -26.021 1.00 91.25 72 ASP A CA 1
ATOM 601 C C . ASP A 1 72 ? 9.976 -2.551 -24.900 1.00 91.25 72 ASP A C 1
ATOM 603 O O . ASP A 1 72 ? 9.257 -3.540 -25.128 1.00 91.25 72 ASP A O 1
ATOM 607 N N . ASN A 1 73 ? 10.310 -2.232 -23.645 1.00 90.38 73 ASN A N 1
ATOM 608 C CA . ASN A 1 73 ? 9.860 -2.997 -22.490 1.00 90.38 73 ASN A CA 1
ATOM 609 C C . ASN A 1 73 ? 8.678 -2.401 -21.741 1.00 90.38 73 ASN A C 1
ATOM 611 O O . ASN A 1 73 ? 8.143 -3.091 -20.870 1.00 90.38 73 ASN A O 1
ATOM 615 N N . GLY A 1 74 ? 8.234 -1.194 -22.080 1.00 92.06 74 GLY A N 1
ATOM 616 C CA . GLY A 1 74 ? 7.185 -0.496 -21.347 1.00 92.06 74 GLY A CA 1
ATOM 617 C C . GLY A 1 74 ? 7.523 -0.359 -19.862 1.00 92.06 74 GLY A C 1
ATOM 618 O O . GLY A 1 74 ? 6.718 -0.742 -19.009 1.00 92.06 74 GLY A O 1
ATOM 619 N N . TYR A 1 75 ? 8.737 0.093 -19.538 1.00 94.44 75 TYR A N 1
ATOM 620 C CA . TYR A 1 75 ? 9.163 0.264 -18.149 1.00 94.44 75 TYR A CA 1
ATOM 621 C C . TYR A 1 75 ? 8.552 1.514 -17.519 1.00 94.44 75 TYR A C 1
ATOM 623 O O . TYR A 1 75 ? 8.613 2.615 -18.059 1.00 94.44 75 TYR A O 1
ATOM 631 N N . TYR A 1 76 ? 8.004 1.348 -16.316 1.00 93.81 76 TYR A N 1
ATOM 632 C CA . TYR A 1 76 ? 7.417 2.435 -15.542 1.00 93.81 76 TYR A CA 1
ATOM 633 C C . TYR A 1 76 ? 7.922 2.393 -14.104 1.00 93.81 76 TYR A C 1
ATOM 635 O O . TYR A 1 76 ? 7.480 1.564 -13.308 1.00 93.81 76 TYR A O 1
ATOM 643 N N . LEU A 1 77 ? 8.800 3.329 -13.739 1.00 95.69 77 LEU A N 1
ATOM 644 C CA . LEU A 1 77 ? 9.232 3.472 -12.350 1.00 95.69 77 LEU A CA 1
ATOM 645 C C . LEU A 1 77 ? 8.066 3.954 -11.473 1.00 95.69 77 LEU A C 1
ATOM 647 O O . LEU A 1 77 ? 7.328 4.881 -11.837 1.00 95.69 77 LEU A O 1
ATOM 651 N N . ARG A 1 78 ? 7.877 3.312 -10.321 1.00 96.06 78 ARG A N 1
ATOM 652 C CA . ARG A 1 78 ? 6.863 3.653 -9.319 1.00 96.06 78 ARG A CA 1
ATOM 653 C C . ARG A 1 78 ? 7.421 3.446 -7.917 1.00 96.06 78 ARG A C 1
ATOM 655 O O . ARG A 1 78 ? 8.154 2.496 -7.668 1.00 96.06 78 ARG A O 1
ATOM 662 N N . ASN A 1 79 ? 6.999 4.282 -6.974 1.00 96.38 79 ASN A N 1
ATOM 663 C CA . ASN A 1 79 ? 7.150 3.948 -5.559 1.00 96.38 79 ASN A CA 1
ATOM 664 C C . ASN A 1 79 ? 6.260 2.741 -5.233 1.00 96.38 79 ASN A C 1
ATOM 666 O O . ASN A 1 79 ? 5.132 2.663 -5.730 1.00 96.38 79 ASN A O 1
ATOM 670 N N . ARG A 1 80 ? 6.733 1.848 -4.355 1.00 96.69 80 ARG A N 1
ATOM 671 C CA . ARG A 1 80 ? 5.939 0.717 -3.848 1.00 96.69 80 ARG A CA 1
ATOM 672 C C . ARG A 1 80 ? 4.607 1.183 -3.272 1.00 96.69 80 ARG A C 1
ATOM 674 O O . ARG A 1 80 ? 3.567 0.606 -3.578 1.00 96.69 80 ARG A O 1
ATOM 681 N N . PHE A 1 81 ? 4.663 2.236 -2.458 1.00 96.94 81 PHE A N 1
ATOM 682 C CA . PHE A 1 81 ? 3.519 2.795 -1.755 1.00 96.94 81 PHE A CA 1
ATOM 683 C C . PHE A 1 81 ? 3.225 4.225 -2.202 1.00 96.94 81 PHE A C 1
ATOM 685 O O . PHE A 1 81 ? 4.115 5.064 -2.352 1.00 96.94 81 PHE A O 1
ATOM 692 N N . SER A 1 82 ? 1.940 4.529 -2.329 1.00 95.88 82 SER A N 1
ATOM 693 C CA . SER A 1 82 ? 1.417 5.885 -2.463 1.00 95.88 82 SER A CA 1
ATOM 694 C C . SER A 1 82 ? 0.265 6.073 -1.487 1.00 95.88 82 SER A C 1
ATOM 696 O O . SER A 1 82 ? -0.423 5.120 -1.139 1.00 95.88 82 SER A O 1
ATOM 698 N N . TYR A 1 83 ? 0.053 7.298 -1.021 1.00 96.38 83 TYR A N 1
ATOM 699 C CA . TYR A 1 83 ? -0.940 7.586 0.009 1.00 96.38 83 TYR A CA 1
ATOM 700 C C . TYR A 1 83 ? -1.707 8.839 -0.383 1.00 96.38 83 TYR A C 1
ATOM 702 O O . TYR A 1 83 ? -1.109 9.902 -0.564 1.00 96.38 83 TYR A O 1
ATOM 710 N N . GLY A 1 84 ? -3.021 8.697 -0.522 1.00 94.75 84 GLY A N 1
ATOM 711 C CA . GLY A 1 84 ? -3.922 9.804 -0.804 1.00 94.75 84 GLY A CA 1
ATOM 712 C C . GLY A 1 84 ? -4.206 10.656 0.437 1.00 94.75 84 GLY A C 1
ATOM 713 O O . GLY A 1 84 ? -3.904 10.249 1.563 1.00 94.75 84 GLY A O 1
ATOM 714 N N . PRO A 1 85 ? -4.806 11.842 0.250 1.00 95.38 85 PRO A N 1
ATOM 715 C CA . PRO A 1 85 ? -5.266 12.657 1.364 1.00 95.38 85 PRO A CA 1
ATOM 716 C C . PRO A 1 85 ? -6.416 11.965 2.108 1.00 95.38 85 PRO A C 1
ATOM 718 O O . PRO A 1 85 ? -7.246 11.285 1.499 1.00 95.38 85 PRO A O 1
ATOM 721 N N . PHE A 1 86 ? -6.482 12.179 3.421 1.00 96.75 86 PHE A N 1
ATOM 722 C CA . PHE A 1 86 ? -7.664 11.844 4.212 1.00 96.75 86 PHE A CA 1
ATOM 723 C C . PHE A 1 86 ? -8.799 12.814 3.882 1.00 96.75 86 PHE A C 1
ATOM 725 O O . PHE A 1 86 ? -8.561 14.016 3.750 1.00 96.75 86 PHE A O 1
ATOM 732 N N . LYS A 1 87 ? -10.019 12.292 3.742 1.00 96.12 87 LYS A N 1
ATOM 733 C CA . LYS A 1 87 ? -11.227 13.067 3.445 1.00 96.12 87 LYS A CA 1
ATOM 734 C C . LYS A 1 87 ? -12.129 13.112 4.684 1.00 96.12 87 LYS A C 1
ATOM 736 O O . LYS A 1 87 ? -12.889 12.166 4.877 1.00 96.12 87 LYS A O 1
ATOM 741 N N . PRO A 1 88 ? -12.106 14.191 5.493 1.00 92.44 88 PRO A N 1
ATOM 742 C CA . PRO A 1 88 ? -12.883 14.260 6.733 1.00 92.44 88 PRO A CA 1
ATOM 743 C C . PRO A 1 88 ? -14.387 14.083 6.517 1.00 92.44 88 PRO A C 1
ATOM 745 O O . PRO A 1 88 ? -15.029 13.380 7.281 1.00 92.44 88 PRO A O 1
ATOM 748 N N . GLY A 1 89 ? -14.934 14.646 5.432 1.00 93.50 89 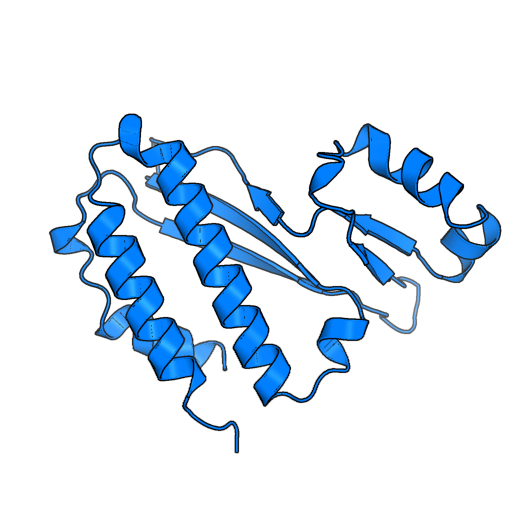GLY A N 1
ATOM 749 C CA . GLY A 1 89 ? -16.368 14.553 5.134 1.00 93.50 89 GLY A CA 1
ATOM 750 C C . GLY A 1 89 ? -16.878 13.138 4.838 1.00 93.50 89 GLY A C 1
ATOM 751 O O . GLY A 1 89 ? -18.076 12.912 4.928 1.00 93.50 89 GLY A O 1
ATOM 752 N N . THR A 1 90 ? -16.000 12.190 4.486 1.00 94.88 90 THR A N 1
ATOM 753 C CA . THR A 1 90 ? -16.384 10.788 4.225 1.00 94.88 90 THR A CA 1
ATOM 754 C C . THR A 1 90 ? -15.659 9.786 5.122 1.00 94.88 90 THR A C 1
ATOM 756 O O . THR A 1 90 ? -15.879 8.586 4.983 1.00 94.88 90 THR A O 1
ATOM 759 N N . GLY A 1 91 ? -14.739 10.241 5.980 1.00 95.56 91 GLY A N 1
ATOM 760 C CA . GLY A 1 91 ? -13.856 9.379 6.768 1.00 95.56 91 GLY A CA 1
ATOM 761 C C . GLY A 1 91 ? -12.963 8.456 5.926 1.00 95.56 91 GLY A C 1
ATOM 762 O O . GLY A 1 91 ? -12.534 7.415 6.418 1.00 95.56 91 GLY A O 1
ATOM 763 N N . THR A 1 92 ? -12.707 8.780 4.652 1.00 97.31 92 THR A N 1
ATOM 764 C CA . THR A 1 92 ? -12.018 7.872 3.716 1.00 97.31 92 THR A CA 1
ATOM 765 C C . THR A 1 92 ? -10.552 8.246 3.535 1.00 97.31 92 THR A C 1
ATOM 767 O O . THR A 1 92 ? -10.210 9.414 3.329 1.00 97.31 92 THR A O 1
ATOM 770 N N . ILE A 1 93 ? -9.686 7.237 3.488 1.00 97.19 93 ILE A N 1
ATOM 771 C CA . ILE A 1 93 ? -8.295 7.359 3.042 1.00 97.19 93 ILE A CA 1
ATOM 772 C C . ILE A 1 93 ? -7.934 6.216 2.091 1.00 97.19 93 ILE A C 1
ATOM 774 O O . ILE A 1 93 ? -8.532 5.143 2.121 1.00 97.19 93 ILE A O 1
ATOM 778 N N . ARG A 1 94 ? -6.964 6.458 1.204 1.00 97.75 94 ARG A N 1
ATOM 779 C CA . ARG A 1 94 ? -6.512 5.486 0.204 1.00 97.75 94 ARG A CA 1
ATOM 780 C C . ARG A 1 94 ? -5.004 5.295 0.276 1.00 97.75 94 ARG A C 1
ATOM 782 O O . ARG A 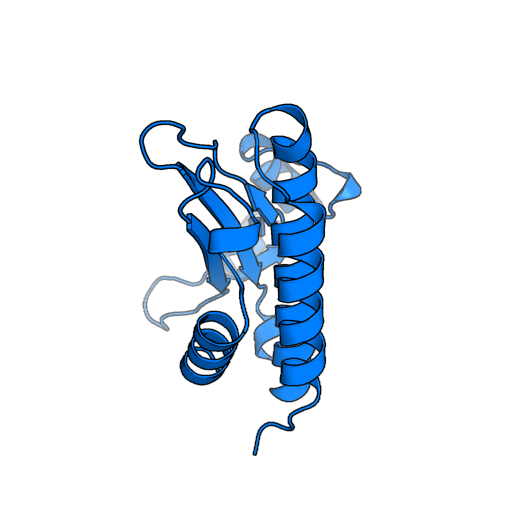1 94 ? -4.272 6.283 0.363 1.00 97.75 94 ARG A O 1
ATOM 789 N N . ALA A 1 95 ? -4.550 4.056 0.145 1.00 98.12 95 ALA A N 1
ATOM 790 C CA . ALA A 1 95 ? -3.166 3.724 -0.162 1.00 98.12 95 ALA A CA 1
ATOM 791 C C . ALA A 1 95 ? -3.104 2.928 -1.469 1.00 98.12 95 ALA A C 1
ATOM 793 O O . ALA A 1 95 ? -3.901 2.020 -1.689 1.00 98.12 95 ALA A O 1
ATOM 794 N N . GLY A 1 96 ? -2.174 3.286 -2.348 1.00 97.94 96 GLY A N 1
ATOM 795 C CA . GLY A 1 96 ? -1.836 2.506 -3.532 1.00 97.94 96 GLY A CA 1
ATOM 796 C C . GLY A 1 96 ? -0.608 1.646 -3.265 1.00 97.94 96 GLY A C 1
ATOM 797 O O . GLY A 1 96 ? 0.364 2.141 -2.696 1.00 97.94 96 GLY A O 1
ATOM 798 N N . ILE A 1 97 ? -0.654 0.390 -3.698 1.00 97.94 97 ILE A N 1
ATOM 799 C CA . ILE A 1 97 ? 0.434 -0.583 -3.613 1.00 97.94 97 ILE A CA 1
ATOM 800 C C . ILE A 1 97 ? 0.705 -1.089 -5.027 1.00 97.94 97 ILE A C 1
ATOM 802 O O . ILE A 1 97 ? -0.189 -1.627 -5.681 1.00 97.94 97 ILE A O 1
ATOM 806 N N . VAL A 1 98 ? 1.921 -0.880 -5.514 1.00 97.00 98 VAL A N 1
ATOM 807 C CA . VAL A 1 98 ? 2.333 -1.275 -6.867 1.00 97.00 98 VAL A CA 1
ATOM 808 C C . VAL A 1 98 ? 3.111 -2.580 -6.797 1.00 97.00 98 VAL A C 1
ATOM 810 O O . VAL A 1 98 ? 3.906 -2.739 -5.880 1.00 97.00 98 VAL A O 1
ATOM 813 N N . PHE A 1 99 ? 2.909 -3.486 -7.751 1.00 95.81 99 PHE A N 1
ATOM 814 C CA . PHE A 1 99 ? 3.560 -4.790 -7.856 1.00 95.81 99 PHE A CA 1
ATOM 815 C C . PHE A 1 99 ? 4.217 -4.961 -9.235 1.00 95.81 99 PHE A C 1
ATOM 817 O O . PHE A 1 99 ? 3.565 -4.915 -10.281 1.00 95.81 99 PHE A O 1
ATOM 824 N N . GLU A 1 100 ? 5.528 -5.154 -9.233 1.00 94.94 100 GLU A N 1
ATOM 825 C CA . GLU A 1 100 ? 6.356 -5.537 -10.371 1.00 94.94 100 GLU A CA 1
ATOM 826 C C . GLU A 1 100 ? 6.045 -6.957 -10.849 1.00 94.94 100 GLU A C 1
ATOM 828 O O . GLU A 1 100 ? 5.515 -7.784 -10.107 1.00 94.94 100 GLU A O 1
ATOM 833 N N . LYS A 1 101 ? 6.442 -7.271 -12.084 1.00 91.62 101 LYS A N 1
ATOM 834 C CA . LYS A 1 101 ? 6.267 -8.602 -12.680 1.00 91.62 101 LYS A CA 1
ATOM 835 C C . LYS A 1 101 ? 6.819 -9.731 -11.798 1.00 91.62 101 LYS A C 1
ATOM 837 O O . LYS A 1 101 ? 6.158 -10.755 -11.644 1.00 91.62 101 LYS A O 1
ATOM 842 N N . ALA A 1 102 ? 7.977 -9.511 -11.170 1.00 92.25 102 ALA A N 1
ATOM 843 C CA . ALA A 1 102 ? 8.622 -10.499 -10.307 1.00 92.25 102 ALA A CA 1
ATOM 844 C C . ALA A 1 102 ? 7.724 -10.943 -9.140 1.00 92.25 102 ALA A C 1
ATOM 846 O O . ALA A 1 102 ? 7.781 -12.100 -8.742 1.00 92.25 102 ALA A O 1
ATOM 847 N N . PHE A 1 103 ? 6.839 -10.073 -8.632 1.00 94.31 103 PHE A N 1
ATOM 848 C CA . PHE A 1 103 ? 5.862 -10.463 -7.615 1.00 94.31 103 PHE A CA 1
ATOM 849 C C . PHE A 1 103 ? 4.903 -11.541 -8.141 1.00 94.31 103 PHE A C 1
ATOM 851 O O . PHE A 1 103 ? 4.656 -12.537 -7.464 1.00 94.31 103 PHE A O 1
ATOM 858 N N . SER A 1 104 ? 4.380 -11.368 -9.357 1.00 90.44 104 SER A N 1
ATOM 859 C CA . SER A 1 104 ? 3.431 -12.301 -9.978 1.00 90.44 104 SER A CA 1
ATOM 860 C C . SER A 1 104 ? 4.057 -13.651 -10.338 1.00 90.44 104 SER A C 1
ATOM 862 O O . SER A 1 104 ? 3.337 -14.639 -10.465 1.00 90.44 104 SER A O 1
ATOM 864 N N . GLU A 1 105 ? 5.381 -13.704 -10.475 1.00 92.38 105 GLU A N 1
ATOM 865 C CA . GLU A 1 105 ? 6.150 -14.923 -10.753 1.00 92.38 105 GLU A CA 1
ATOM 866 C C . GLU A 1 105 ? 6.434 -15.750 -9.486 1.00 92.38 105 GLU A C 1
ATOM 868 O O . GLU A 1 105 ? 6.825 -16.914 -9.575 1.00 92.38 105 GLU A O 1
ATOM 873 N N . LEU A 1 106 ? 6.202 -15.191 -8.292 1.00 94.56 106 LEU A N 1
ATOM 874 C CA . LEU A 1 106 ? 6.388 -15.917 -7.037 1.00 94.56 106 LEU A CA 1
ATOM 875 C C . LEU A 1 106 ? 5.337 -17.024 -6.857 1.00 94.56 106 LEU A C 1
ATOM 877 O O . LEU A 1 106 ? 4.198 -16.883 -7.308 1.00 94.56 106 LEU A O 1
ATOM 881 N N . PRO A 1 107 ? 5.641 -18.090 -6.092 1.00 94.56 107 PRO A N 1
ATOM 882 C CA . PRO A 1 107 ? 4.631 -19.056 -5.673 1.00 94.56 107 PRO A CA 1
ATOM 883 C C . PRO A 1 107 ? 3.456 -18.376 -4.961 1.00 94.56 107 PRO A C 1
ATOM 885 O O . PRO A 1 107 ? 3.659 -17.454 -4.169 1.00 94.56 107 PRO A O 1
ATOM 888 N N . ARG A 1 108 ? 2.226 -18.868 -5.162 1.00 91.88 108 ARG A N 1
ATOM 889 C CA . ARG A 1 108 ? 1.006 -18.252 -4.597 1.00 91.88 108 ARG A CA 1
ATOM 890 C C . ARG A 1 108 ? 1.099 -17.994 -3.091 1.00 91.88 108 ARG A C 1
ATOM 892 O O . ARG A 1 108 ? 0.714 -16.927 -2.622 1.00 91.88 108 ARG A O 1
ATOM 899 N N . GLN A 1 109 ? 1.663 -18.935 -2.333 1.00 92.81 109 GLN A N 1
ATOM 900 C CA . GLN A 1 109 ? 1.843 -18.770 -0.889 1.00 92.81 109 GLN A CA 1
ATOM 901 C C . GLN A 1 109 ? 2.815 -17.628 -0.545 1.00 92.81 109 GLN A C 1
ATOM 903 O O . GLN A 1 109 ? 2.597 -16.898 0.419 1.00 92.81 109 GLN A O 1
ATOM 908 N N . LYS A 1 110 ? 3.867 -17.432 -1.349 1.00 94.81 110 LYS A N 1
ATOM 909 C CA . LYS A 1 110 ? 4.811 -16.316 -1.194 1.00 94.81 110 LYS A CA 1
ATOM 910 C C . LYS A 1 110 ? 4.177 -14.982 -1.575 1.00 94.81 110 LYS A C 1
ATOM 912 O O . LYS A 1 110 ? 4.365 -14.009 -0.850 1.00 94.81 110 LYS A O 1
ATOM 917 N N . GLN A 1 111 ? 3.369 -14.950 -2.636 1.00 94.12 111 GLN A N 1
ATOM 918 C CA . GLN A 1 111 ? 2.574 -13.769 -2.988 1.00 94.12 111 GLN A CA 1
ATOM 919 C C . GLN A 1 111 ? 1.654 -13.362 -1.834 1.00 94.12 111 GLN A C 1
ATOM 921 O O . GLN A 1 111 ? 1.629 -12.198 -1.447 1.00 94.12 111 GLN A O 1
ATOM 926 N N . LYS A 1 112 ? 0.950 -14.332 -1.236 1.00 93.88 112 LYS A N 1
ATOM 927 C CA . LYS A 1 112 ? 0.081 -14.119 -0.072 1.00 93.88 112 LYS A CA 1
ATOM 928 C C . LYS A 1 112 ? 0.846 -13.548 1.126 1.00 93.88 112 LYS A C 1
ATOM 930 O O . LYS A 1 112 ? 0.397 -12.569 1.711 1.00 93.88 112 LYS A O 1
ATOM 935 N N . GLN A 1 113 ? 2.014 -14.112 1.443 1.00 94.94 113 GLN A N 1
ATOM 936 C CA . GLN A 1 113 ? 2.891 -13.615 2.511 1.00 94.94 113 GLN A CA 1
ATOM 937 C C . GLN A 1 113 ? 3.287 -12.149 2.297 1.00 94.94 113 GLN A C 1
ATOM 939 O O . GLN A 1 113 ? 3.091 -11.325 3.188 1.00 94.94 113 GLN A O 1
ATOM 944 N N . LEU A 1 114 ? 3.782 -11.813 1.104 1.00 95.81 114 LEU A N 1
ATOM 945 C CA . LEU A 1 114 ? 4.188 -10.446 0.774 1.00 95.81 114 LEU A CA 1
ATOM 946 C C . LEU A 1 114 ? 3.007 -9.471 0.741 1.00 95.81 114 LEU A C 1
ATOM 948 O O . LEU A 1 114 ? 3.137 -8.350 1.225 1.00 95.81 114 LEU A O 1
ATOM 952 N N . LEU A 1 115 ? 1.846 -9.895 0.231 1.00 95.25 115 LEU A N 1
ATOM 953 C CA . LEU A 1 115 ? 0.617 -9.097 0.272 1.00 95.25 115 LEU A CA 1
ATOM 954 C C . LEU A 1 115 ? 0.257 -8.713 1.705 1.00 95.25 115 LEU A C 1
ATOM 956 O O . LEU A 1 115 ? 0.021 -7.536 1.968 1.00 95.25 115 LEU A O 1
ATOM 960 N N . CYS A 1 116 ? 0.274 -9.672 2.636 1.00 96.25 116 CYS A N 1
ATOM 961 C CA . CYS A 1 116 ? 0.030 -9.386 4.047 1.00 96.25 116 CYS A CA 1
ATOM 962 C C . CYS A 1 116 ? 1.029 -8.360 4.592 1.00 96.25 116 CYS A C 1
ATOM 964 O O . CYS A 1 116 ? 0.618 -7.379 5.209 1.00 96.25 116 CYS A O 1
ATOM 966 N N . THR A 1 117 ? 2.324 -8.544 4.322 1.00 97.00 117 THR A N 1
ATOM 967 C CA . THR A 1 117 ? 3.369 -7.604 4.749 1.00 97.00 117 THR A CA 1
ATOM 968 C C . THR A 1 117 ? 3.115 -6.191 4.220 1.00 97.00 117 THR A C 1
ATOM 970 O O . THR A 1 117 ? 3.169 -5.229 4.985 1.00 97.00 117 THR A O 1
ATOM 973 N N . TYR A 1 118 ? 2.790 -6.045 2.935 1.00 97.56 118 TYR A N 1
ATOM 974 C CA . TYR A 1 118 ? 2.547 -4.734 2.335 1.00 97.56 118 TYR A CA 1
ATOM 975 C C . TYR A 1 118 ? 1.246 -4.089 2.809 1.00 97.56 118 TYR A C 1
ATOM 977 O O . TYR A 1 118 ? 1.207 -2.872 2.985 1.00 97.56 118 TYR A O 1
ATOM 985 N N . PHE A 1 119 ? 0.197 -4.871 3.059 1.00 97.81 119 PHE A N 1
ATOM 986 C CA . PHE A 1 119 ? -1.051 -4.360 3.625 1.00 97.81 119 PHE A CA 1
ATOM 987 C C . PHE A 1 119 ? -0.849 -3.850 5.049 1.00 97.81 119 PHE A C 1
ATOM 989 O O . PHE A 1 119 ? -1.259 -2.729 5.348 1.00 97.81 119 PHE A O 1
ATOM 996 N N . ILE A 1 120 ? -0.165 -4.624 5.900 1.00 98.19 120 ILE A N 1
ATOM 997 C CA . ILE A 1 120 ? 0.175 -4.208 7.268 1.00 98.19 120 ILE A CA 1
ATOM 998 C C . ILE A 1 120 ? 0.975 -2.906 7.228 1.00 98.19 120 ILE A C 1
ATOM 1000 O O . ILE A 1 120 ? 0.595 -1.938 7.884 1.00 98.19 120 ILE A O 1
ATOM 1004 N N . HIS A 1 121 ? 2.024 -2.847 6.402 1.00 97.88 121 HIS A N 1
ATOM 1005 C CA . HIS A 1 121 ? 2.840 -1.644 6.257 1.00 97.88 121 HIS A CA 1
ATOM 1006 C C . HIS A 1 121 ? 2.013 -0.426 5.811 1.00 97.88 121 HIS A C 1
ATOM 1008 O O . HIS A 1 121 ? 2.108 0.645 6.413 1.00 97.88 121 HIS A O 1
ATOM 1014 N N . ALA A 1 122 ? 1.157 -0.582 4.796 1.00 98.19 122 ALA A N 1
ATOM 1015 C CA . ALA A 1 122 ? 0.322 0.506 4.293 1.00 98.19 122 ALA A CA 1
ATOM 1016 C C . ALA A 1 122 ? -0.655 1.037 5.357 1.00 98.19 122 ALA A C 1
ATOM 1018 O O . ALA A 1 122 ? -0.795 2.252 5.519 1.00 98.19 122 ALA A O 1
ATOM 1019 N N . VAL A 1 123 ? -1.305 0.145 6.109 1.00 98.06 123 VAL A N 1
ATOM 1020 C CA . VAL A 1 123 ? -2.256 0.522 7.167 1.00 98.06 123 VAL A CA 1
ATOM 1021 C C . VAL A 1 123 ? -1.537 1.168 8.357 1.00 98.06 123 VAL A C 1
ATOM 1023 O O . VAL A 1 123 ? -1.983 2.206 8.846 1.00 98.06 123 VAL A O 1
ATOM 1026 N N . GLN A 1 124 ? -0.382 0.642 8.772 1.00 97.94 124 GLN A N 1
ATOM 1027 C CA . GLN A 1 124 ? 0.448 1.255 9.817 1.00 97.94 124 GLN A CA 1
ATOM 1028 C C . GLN A 1 124 ? 0.938 2.649 9.419 1.00 97.94 124 GLN A C 1
ATOM 1030 O O . GLN A 1 124 ? 0.950 3.571 10.236 1.00 97.94 124 GLN A O 1
ATOM 1035 N N . GLN A 1 125 ? 1.291 2.843 8.150 1.00 97.50 125 GLN A N 1
ATOM 1036 C CA . GLN A 1 125 ? 1.719 4.148 7.664 1.00 97.50 125 GLN A CA 1
ATOM 1037 C C . GLN A 1 125 ? 0.558 5.146 7.540 1.00 97.50 125 GLN A C 1
ATOM 1039 O O . GLN A 1 125 ? 0.755 6.352 7.692 1.00 97.50 125 GLN A O 1
ATOM 1044 N N . ILE A 1 126 ? -0.668 4.678 7.303 1.00 97.38 126 ILE A N 1
ATOM 1045 C CA . ILE A 1 126 ? -1.873 5.508 7.433 1.00 97.38 126 ILE A CA 1
ATOM 1046 C C . ILE A 1 126 ? -2.078 5.921 8.894 1.00 97.38 126 ILE A C 1
ATOM 1048 O O . ILE A 1 126 ? -2.252 7.111 9.172 1.00 97.38 126 ILE A O 1
ATOM 1052 N N . ALA A 1 127 ? -2.000 4.962 9.818 1.00 97.12 127 ALA A N 1
ATOM 1053 C CA . ALA A 1 127 ? -2.122 5.203 11.250 1.00 97.12 127 ALA A CA 1
ATOM 1054 C C . ALA A 1 127 ? -1.093 6.227 11.750 1.00 97.12 127 ALA A C 1
ATOM 1056 O O . ALA A 1 127 ? -1.457 7.174 12.442 1.00 97.12 127 ALA A O 1
ATOM 1057 N N . SER A 1 128 ? 0.173 6.123 11.334 1.00 96.38 128 SER A N 1
ATOM 1058 C CA . SER A 1 128 ? 1.223 7.075 11.726 1.00 96.38 128 SER A CA 1
ATOM 1059 C C . SER A 1 128 ? 0.938 8.505 11.238 1.00 96.38 128 SER A C 1
ATOM 1061 O O . SER A 1 128 ? 1.173 9.480 11.956 1.00 96.38 128 SER A O 1
ATOM 1063 N N . ARG A 1 129 ? 0.376 8.649 10.030 1.00 94.62 129 ARG A N 1
ATOM 1064 C CA . ARG A 1 129 ? 0.048 9.946 9.415 1.00 94.62 129 ARG A CA 1
ATOM 1065 C C . ARG A 1 129 ? -1.178 10.619 10.026 1.00 94.62 129 ARG A C 1
ATOM 1067 O O . ARG A 1 129 ? -1.262 11.853 9.977 1.00 94.62 129 ARG A O 1
ATOM 1074 N N . LEU A 1 130 ? -2.128 9.830 10.529 1.00 94.81 130 LEU A N 1
ATOM 1075 C CA . LEU A 1 130 ? -3.423 10.300 11.028 1.00 94.81 130 LEU A CA 1
ATOM 1076 C C . LEU A 1 130 ? -3.568 10.254 12.549 1.00 94.81 130 LEU A C 1
ATOM 1078 O O . LEU A 1 130 ? -4.395 10.990 13.072 1.00 94.81 130 LEU A O 1
ATOM 1082 N N . GLY A 1 131 ? -2.763 9.472 13.268 1.00 90.44 131 GLY A N 1
ATOM 1083 C CA . GLY A 1 131 ? -2.993 9.154 14.682 1.00 90.44 131 GLY A CA 1
ATOM 1084 C C . GLY A 1 131 ? -3.027 10.345 15.639 1.00 90.44 131 GLY A C 1
ATOM 1085 O O . GLY A 1 131 ? -3.640 10.260 16.692 1.00 90.44 131 GLY A O 1
ATOM 1086 N N . LYS A 1 132 ? -2.419 11.479 15.268 1.00 89.81 132 LYS A N 1
ATOM 1087 C CA . LYS A 1 132 ? -2.495 12.740 16.035 1.00 89.81 132 LYS A CA 1
ATOM 1088 C C . LYS A 1 132 ? -3.539 13.732 15.511 1.00 89.81 132 LYS A C 1
ATOM 1090 O O . LYS A 1 132 ? -3.701 14.801 16.084 1.00 89.81 132 LYS A O 1
ATOM 1095 N N . LYS A 1 133 ? -4.169 13.435 14.374 1.00 91.75 133 LYS A N 1
ATOM 1096 C CA . LYS A 1 133 ? -5.025 14.362 13.614 1.00 91.75 133 LYS A CA 1
ATOM 1097 C C . LYS A 1 133 ? -6.506 14.052 13.742 1.00 91.75 133 LYS A C 1
ATOM 1099 O O . LYS A 1 133 ? -7.319 14.932 13.484 1.00 91.75 133 LYS A O 1
ATOM 1104 N N . VAL A 1 134 ? -6.850 12.813 14.074 1.00 93.62 134 VAL A N 1
ATOM 1105 C CA . VAL A 1 134 ? -8.237 12.367 14.192 1.00 93.62 134 VAL A CA 1
ATOM 1106 C C . VAL A 1 134 ? -8.409 11.560 15.469 1.00 93.62 134 VAL A C 1
ATOM 1108 O O . VAL A 1 134 ? -7.495 10.848 15.885 1.00 93.62 134 VAL A O 1
ATOM 1111 N N . ASN A 1 135 ? -9.581 11.683 16.085 1.00 92.75 135 ASN A N 1
ATOM 1112 C CA . ASN A 1 135 ? -9.944 10.898 17.254 1.00 92.75 135 ASN A CA 1
ATOM 1113 C C . ASN A 1 135 ? -10.334 9.482 16.808 1.00 92.75 135 ASN A C 1
ATOM 1115 O O . ASN A 1 135 ? -11.489 9.219 16.486 1.00 92.75 135 ASN A O 1
ATOM 1119 N N . TYR A 1 136 ? -9.337 8.609 16.697 1.00 96.62 136 TYR A N 1
ATOM 1120 C CA . TYR A 1 136 ? -9.504 7.227 16.265 1.00 96.62 136 TYR A CA 1
ATOM 1121 C C . TYR A 1 136 ? -8.424 6.358 16.913 1.00 96.62 136 TYR A C 1
ATOM 1123 O O . TYR A 1 136 ? -7.241 6.713 16.900 1.00 96.62 136 TYR A O 1
ATOM 1131 N N . ASN A 1 137 ? -8.805 5.211 17.470 1.00 97.44 137 ASN A N 1
ATOM 1132 C CA . ASN A 1 137 ? -7.899 4.263 18.105 1.00 97.44 137 ASN A CA 1
ATOM 1133 C C . ASN A 1 137 ? -7.167 3.430 17.047 1.00 97.44 137 ASN A C 1
ATOM 1135 O O . ASN A 1 137 ? -7.429 2.244 16.838 1.00 97.44 137 ASN A O 1
ATOM 1139 N N . PHE A 1 138 ? -6.222 4.079 16.366 1.00 97.38 138 PHE A N 1
ATOM 1140 C CA . PHE A 1 138 ? -5.421 3.422 15.344 1.00 97.38 138 PHE A CA 1
ATOM 1141 C C . PHE A 1 138 ? -4.588 2.276 15.901 1.00 97.38 138 PHE A C 1
ATOM 1143 O O . PHE A 1 138 ? -4.416 1.306 15.179 1.00 97.38 138 PHE A O 1
ATOM 1150 N N . SER A 1 139 ? -4.097 2.365 17.144 1.00 97.00 139 SER A N 1
ATOM 1151 C CA . SER A 1 139 ? -3.300 1.285 17.741 1.00 97.00 139 SER A CA 1
ATOM 1152 C C . SER A 1 139 ? -4.086 -0.022 17.722 1.00 97.00 139 SER A C 1
ATOM 1154 O O . SER A 1 139 ? -3.660 -0.978 17.077 1.00 97.00 139 SER A O 1
ATOM 1156 N N . LEU A 1 140 ? -5.284 -0.012 18.318 1.00 97.88 140 LEU A N 1
ATOM 1157 C CA . LEU A 1 140 ? -6.148 -1.186 18.383 1.00 97.88 140 LEU A CA 1
ATOM 1158 C C . LEU A 1 140 ? -6.560 -1.674 16.989 1.00 97.88 140 LEU A C 1
ATOM 1160 O O . LEU A 1 140 ? -6.469 -2.865 16.709 1.00 97.88 140 LEU A O 1
ATOM 1164 N N . MET A 1 141 ? -6.957 -0.757 16.098 1.00 97.94 141 MET A N 1
ATOM 1165 C CA . MET A 1 141 ? -7.337 -1.110 14.726 1.00 97.94 141 MET A CA 1
ATOM 1166 C C . MET A 1 141 ? -6.182 -1.782 13.971 1.00 97.94 141 MET A C 1
ATOM 1168 O O . MET A 1 141 ? -6.390 -2.790 13.297 1.00 97.94 141 MET A O 1
ATOM 1172 N N . THR A 1 142 ? -4.952 -1.266 14.096 1.00 98.00 142 THR A N 1
ATOM 1173 C CA . THR A 1 142 ? -3.787 -1.865 13.433 1.00 98.00 142 THR A CA 1
ATOM 1174 C C . THR A 1 142 ? -3.369 -3.198 14.039 1.00 98.00 142 THR A C 1
ATOM 1176 O O . THR A 1 142 ? -2.925 -4.066 13.287 1.00 98.00 142 THR A O 1
ATOM 1179 N N . ASP A 1 143 ? -3.526 -3.380 15.352 1.00 98.31 143 ASP A N 1
ATOM 1180 C CA . ASP A 1 143 ? -3.220 -4.640 16.034 1.00 98.31 143 ASP A CA 1
ATOM 1181 C C . ASP A 1 143 ? -4.197 -5.743 15.608 1.00 98.31 143 ASP A C 1
ATOM 1183 O O . ASP A 1 143 ? -3.763 -6.833 15.223 1.00 98.31 143 ASP A O 1
ATOM 1187 N N . ASP A 1 144 ? -5.496 -5.433 15.565 1.00 98.31 144 ASP A N 1
ATOM 1188 C CA . ASP A 1 144 ? -6.531 -6.346 15.069 1.00 98.31 144 ASP A CA 1
ATOM 1189 C C . ASP A 1 144 ? -6.278 -6.723 13.610 1.00 98.31 144 ASP A C 1
ATOM 1191 O O . ASP A 1 144 ? -6.205 -7.905 13.266 1.00 98.31 144 ASP A O 1
ATOM 1195 N N . PHE A 1 145 ? -6.061 -5.719 12.754 1.00 98.12 145 PHE A N 1
ATOM 1196 C CA . PHE A 1 145 ? -5.776 -5.931 11.338 1.00 98.12 145 PHE A CA 1
ATOM 1197 C C . PHE A 1 145 ? -4.548 -6.828 11.140 1.00 98.12 145 PHE A C 1
ATOM 1199 O O . PHE A 1 145 ? -4.585 -7.790 10.371 1.00 98.12 145 PHE A O 1
ATOM 1206 N N . LYS A 1 146 ? -3.459 -6.545 11.863 1.00 98.12 146 LYS A N 1
ATOM 1207 C CA . LYS A 1 146 ? -2.223 -7.326 11.800 1.00 98.12 146 LYS A CA 1
ATOM 1208 C C . LYS A 1 146 ? -2.446 -8.770 12.246 1.00 98.12 146 LYS A C 1
ATOM 1210 O O . LYS A 1 146 ? -2.037 -9.674 11.523 1.00 98.12 146 LYS A O 1
ATOM 1215 N N . SER A 1 147 ? -3.111 -8.990 13.380 1.00 97.88 147 SER A N 1
ATOM 1216 C CA . SER A 1 147 ? -3.405 -10.333 13.896 1.00 97.88 147 SER A CA 1
ATOM 1217 C C . SER A 1 147 ? -4.208 -11.162 12.889 1.00 97.88 147 SER A C 1
ATOM 1219 O O . SER A 1 147 ? -3.831 -12.298 12.589 1.00 97.88 147 SER A O 1
ATOM 1221 N N . ILE A 1 148 ? -5.249 -10.575 12.287 1.00 97.44 148 ILE A N 1
ATOM 1222 C CA . ILE A 1 148 ? -6.069 -11.242 11.264 1.00 97.44 148 ILE A CA 1
ATOM 1223 C C . ILE A 1 148 ? -5.217 -11.620 10.047 1.00 97.44 148 ILE A C 1
ATOM 1225 O O . ILE A 1 148 ? -5.287 -12.752 9.564 1.00 97.44 148 ILE A O 1
ATOM 1229 N N . LEU A 1 149 ? -4.382 -10.700 9.552 1.00 96.31 149 LEU A N 1
ATOM 1230 C CA . LEU A 1 149 ? -3.524 -10.956 8.393 1.00 96.31 149 LEU A CA 1
ATOM 1231 C C . LEU A 1 149 ? -2.459 -12.021 8.680 1.00 96.31 149 LEU A C 1
ATOM 1233 O O . LEU A 1 149 ? -2.206 -12.862 7.819 1.00 96.31 149 LEU A O 1
ATOM 1237 N N . GLU A 1 150 ? -1.845 -12.011 9.863 1.00 94.75 150 GLU A N 1
ATOM 1238 C CA . GLU A 1 150 ? -0.836 -12.996 10.266 1.00 94.75 150 GLU A CA 1
ATOM 1239 C C . GLU A 1 150 ? -1.416 -14.409 10.372 1.00 94.75 150 GLU A C 1
ATOM 1241 O O . GLU A 1 150 ? -0.765 -15.378 9.974 1.00 94.75 150 GLU A O 1
ATOM 1246 N N . GLU A 1 151 ? -2.644 -14.547 10.865 1.00 94.25 151 GLU A N 1
ATOM 1247 C CA . GLU A 1 151 ? -3.343 -15.830 10.898 1.00 94.25 151 GLU A CA 1
ATOM 1248 C C . GLU A 1 151 ? -3.786 -16.279 9.509 1.00 94.25 151 GLU A C 1
ATOM 1250 O O . GLU A 1 151 ? -3.494 -17.406 9.103 1.00 94.25 151 GLU A O 1
ATOM 1255 N N . TRP A 1 152 ? -4.412 -15.387 8.738 1.00 93.38 152 TRP A N 1
ATOM 1256 C CA . TRP A 1 152 ? -4.831 -15.692 7.374 1.00 93.38 152 TRP A CA 1
ATOM 1257 C C . TRP A 1 152 ? -3.640 -16.128 6.514 1.00 93.38 152 TRP A C 1
ATOM 1259 O O . TRP A 1 152 ? -3.752 -17.073 5.731 1.00 93.38 152 TRP A O 1
ATOM 1269 N N . CYS A 1 153 ? -2.473 -15.506 6.698 1.00 90.25 153 CYS A N 1
ATOM 1270 C CA . CYS A 1 153 ? -1.222 -15.836 6.020 1.00 90.25 153 CYS A CA 1
ATOM 1271 C C . CYS A 1 153 ? -0.746 -17.282 6.267 1.00 90.25 153 CYS A C 1
ATOM 1273 O O . CYS A 1 153 ? -0.171 -17.902 5.369 1.00 90.25 153 CYS A O 1
ATOM 1275 N N . LYS A 1 154 ? -1.025 -17.856 7.445 1.00 89.12 154 LYS A N 1
ATOM 1276 C CA . LYS A 1 154 ? -0.645 -19.239 7.794 1.00 89.12 154 LYS A CA 1
ATOM 1277 C C . LYS A 1 154 ? -1.485 -20.290 7.065 1.00 89.12 154 LYS A C 1
ATOM 1279 O O . LYS A 1 154 ? -1.032 -21.423 6.907 1.00 89.12 154 LYS A O 1
ATOM 1284 N N . ILE A 1 155 ? -2.677 -19.926 6.592 1.00 88.50 155 ILE A N 1
ATOM 1285 C CA . ILE A 1 155 ? -3.543 -20.825 5.824 1.00 88.50 155 ILE A CA 1
ATOM 1286 C C . ILE A 1 155 ? -2.894 -21.076 4.459 1.00 88.50 155 ILE A C 1
ATOM 1288 O O . ILE A 1 155 ? -2.741 -20.147 3.656 1.00 88.50 155 ILE A O 1
ATOM 1292 N N . GLN A 1 156 ? -2.520 -22.329 4.202 1.00 82.12 156 GLN A N 1
ATOM 1293 C CA . GLN A 1 156 ? -1.935 -22.750 2.931 1.00 82.12 156 GLN A CA 1
ATOM 1294 C C . GLN A 1 156 ? -2.959 -22.630 1.804 1.00 82.12 156 GLN A C 1
ATOM 1296 O O . GLN A 1 156 ? -4.108 -23.057 1.941 1.00 82.12 156 GLN A O 1
ATOM 1301 N N . ILE A 1 157 ? -2.532 -22.057 0.683 1.00 78.94 157 ILE A N 1
ATOM 1302 C CA . ILE A 1 157 ? -3.324 -22.066 -0.546 1.00 78.94 157 ILE A CA 1
ATOM 1303 C C . ILE A 1 157 ? -3.303 -23.495 -1.102 1.00 78.94 157 ILE A C 1
ATOM 1305 O O . ILE A 1 157 ? -2.227 -24.015 -1.394 1.00 78.94 157 ILE A O 1
ATOM 1309 N N . LYS A 1 158 ? -4.485 -24.111 -1.204 1.00 63.25 158 LYS A N 1
ATOM 1310 C CA . LYS A 1 158 ? -4.680 -25.409 -1.865 1.00 63.25 158 LYS A CA 1
ATOM 1311 C C . LYS A 1 158 ? -4.500 -25.301 -3.377 1.00 63.25 158 LYS A C 1
ATOM 1313 O O . LYS A 1 158 ? -4.865 -24.242 -3.945 1.00 63.25 158 LYS A O 1
#

Sequence (158 aa):
MEKELKTELNHRMRPELYGDAVNEIILNCSFSFYDHYRCKTNYIIADEALKLKQKDFYPALLSMFTEKEIEDNGYYLRNRFSYGPFKPGTGTIRAGIVFEKAFSELPRQKQKQLLCTYFIHAVQQIASRLGKKVNYNFSLMTDDFKSILEEWCKIQIK

pLDDT: mean 93.08, std 6.46, range [63.25, 98.31]

Secondary structure (DSSP, 8-state):
-HHHHHHHHHHH--GGGT-SS--EEEEEEEE-EE-SSS-EEEEEEPPGGG---GGGHHHHHHTTS-HHHHHHHTEEEE-SEEEPPPBTTTTEEEEEEEE-HHHHHS-HHHHHHHHHHHHHHHHHHHHHHHTTTSS--HHHHHHHHHHHHHHHHHS---

Organism: NCBI:txid2937417

Radius of gyration: 17.83 Å; chains: 1; bounding box: 37×40×47 Å